Protein AF-A0A6V7P9S6-F1 (afdb_monomer_lite)

Organism: NCBI:txid296719

Foldseek 3Di:
DVVVLLVVCVVPVPDDVSLLVCLVPCLVVLVVCQQVCLVCCVSPVVSLLVQCPDPDPSSVVSSLVVLQSNCVSNLQDDDPCLLVVLVSLVVSLLVLVPPPPNVVSVVSSLVSLVSSCVRPPPSSVVSVVVCLVPPSCPVSNVSVVVVVVVVVVPD

Secondary structure (DSSP, 8-state):
-HHHHHHHHHHSTT-HHHHHHHHHHSHHHHHHHGGGGGGGHHHHHHHHHHHTT-SSHHHHHHHHHHHHHHHHHTTTS--TTHHHHHHHHHHHHHHGGGSTTHHHHHHHHHHHHHHHHHHHTHHHHHHHTTTTT-GGGHHHHHHHHHHHHHHTS--

Sequence (155 aa):
MLNEMFSHLERQPLNKDRRIAWLTVIEPILDVMQLFILAHFRRLFPLFFLWMHADDDETVFLVLERLKTVIKLTWVRKSHYTERLVGELILVYKESATRKNCEVFRHHILQLLSLLQRCKGLQFETAWNKHKNDPDLTMLISSFSHQTTETLQQE

Structure (mmCIF, N/CA/C/O backbone):
data_AF-A0A6V7P9S6-F1
#
_entry.id   AF-A0A6V7P9S6-F1
#
loop_
_atom_site.group_PDB
_atom_site.id
_atom_site.type_symbol
_atom_site.label_atom_id
_atom_site.label_alt_id
_atom_site.label_comp_id
_atom_site.label_asym_id
_atom_site.label_entity_id
_atom_site.label_seq_id
_atom_site.pdbx_PDB_ins_code
_atom_site.Cartn_x
_atom_site.Cartn_y
_atom_site.Cartn_z
_atom_site.occupancy
_atom_site.B_iso_or_equiv
_atom_site.auth_seq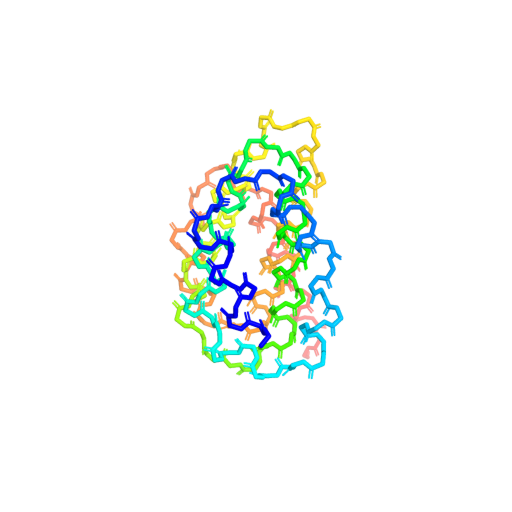_id
_atom_site.auth_comp_id
_atom_site.auth_asym_id
_atom_site.auth_atom_id
_atom_site.pdbx_PDB_model_num
ATOM 1 N N . MET A 1 1 ? 11.560 -19.730 5.064 1.00 73.62 1 MET A N 1
ATOM 2 C CA . MET A 1 1 ? 11.246 -19.238 3.707 1.00 73.62 1 MET A CA 1
ATOM 3 C C . MET A 1 1 ? 10.807 -17.769 3.699 1.00 73.62 1 MET A C 1
ATOM 5 O O . MET A 1 1 ? 11.614 -16.947 3.302 1.00 73.62 1 MET A O 1
ATOM 9 N N . LEU A 1 2 ? 9.629 -17.370 4.206 1.00 82.25 2 LEU A N 1
ATOM 10 C CA . LEU A 1 2 ? 9.195 -15.955 4.125 1.00 82.25 2 LEU A CA 1
ATOM 11 C C . LEU A 1 2 ? 10.138 -14.961 4.833 1.00 82.25 2 LEU A C 1
ATOM 13 O O . LEU A 1 2 ? 10.435 -13.891 4.309 1.00 82.25 2 LEU A O 1
ATOM 17 N N . ASN A 1 3 ? 10.669 -15.334 6.001 1.00 84.69 3 ASN A N 1
ATOM 18 C CA . ASN A 1 3 ? 11.638 -14.495 6.709 1.00 84.69 3 ASN A CA 1
ATOM 19 C C . ASN A 1 3 ? 12.918 -14.248 5.906 1.00 84.69 3 ASN A C 1
ATOM 21 O O . ASN A 1 3 ? 13.483 -13.163 6.000 1.00 84.69 3 ASN A O 1
ATOM 25 N N . GLU A 1 4 ? 13.345 -15.243 5.137 1.00 86.69 4 GLU A N 1
ATOM 26 C CA . GLU A 1 4 ? 14.519 -15.179 4.274 1.00 86.69 4 GLU A CA 1
ATOM 27 C C . GLU A 1 4 ? 14.228 -14.326 3.037 1.00 86.69 4 GLU A C 1
ATOM 29 O O . GLU A 1 4 ? 15.013 -13.437 2.719 1.00 86.69 4 GLU A O 1
ATOM 34 N N . MET A 1 5 ? 13.045 -14.483 2.426 1.00 87.25 5 MET A N 1
ATOM 35 C CA . MET A 1 5 ? 12.573 -13.604 1.347 1.00 87.25 5 MET A CA 1
ATOM 36 C C . MET A 1 5 ? 12.595 -12.136 1.783 1.00 87.25 5 MET A C 1
ATOM 38 O O . MET A 1 5 ? 13.193 -11.307 1.101 1.00 87.25 5 MET A O 1
ATOM 42 N N . PHE A 1 6 ? 12.032 -11.817 2.954 1.00 89.75 6 PHE A N 1
ATOM 43 C CA . PHE A 1 6 ? 12.101 -10.462 3.502 1.00 89.75 6 PHE A CA 1
ATOM 44 C C . PHE A 1 6 ? 13.542 -9.998 3.722 1.00 89.75 6 PHE A C 1
ATOM 46 O O . PHE A 1 6 ? 13.865 -8.868 3.376 1.00 89.75 6 PHE A O 1
ATOM 53 N N . SER A 1 7 ? 14.437 -10.862 4.210 1.00 90.88 7 SER A N 1
ATOM 54 C CA . SER A 1 7 ? 15.845 -10.494 4.407 1.00 90.88 7 SER A CA 1
ATOM 55 C C . SER A 1 7 ? 16.549 -10.166 3.087 1.00 90.88 7 SER A C 1
ATOM 57 O O . SER A 1 7 ? 17.399 -9.279 3.048 1.00 90.88 7 SER A O 1
ATOM 59 N N . HIS A 1 8 ? 16.195 -10.833 1.985 1.00 90.31 8 HIS A N 1
ATOM 60 C CA . HIS A 1 8 ? 16.718 -10.492 0.660 1.00 90.31 8 HIS A CA 1
ATOM 61 C C . HIS A 1 8 ? 16.191 -9.155 0.130 1.00 90.31 8 HIS A C 1
ATOM 63 O O . HIS A 1 8 ? 16.932 -8.451 -0.563 1.00 90.31 8 HIS A O 1
ATOM 69 N N . LEU A 1 9 ? 14.947 -8.801 0.450 1.00 92.94 9 LEU A N 1
ATOM 70 C CA . LEU A 1 9 ? 14.351 -7.515 0.081 1.00 92.94 9 LEU A CA 1
ATOM 71 C C . LEU A 1 9 ? 14.958 -6.380 0.903 1.00 92.94 9 LEU A C 1
ATOM 73 O O . LEU A 1 9 ? 15.396 -5.388 0.339 1.00 92.94 9 LEU A O 1
ATOM 77 N N . GLU A 1 10 ? 15.076 -6.558 2.216 1.00 92.56 10 GLU A N 1
ATOM 78 C CA . GLU A 1 10 ? 15.626 -5.558 3.139 1.00 92.56 10 GLU A CA 1
ATOM 79 C C . GLU A 1 10 ? 17.102 -5.241 2.867 1.00 92.56 10 GLU A C 1
ATOM 81 O O . GLU A 1 10 ? 17.540 -4.117 3.095 1.00 92.56 10 GLU A O 1
ATOM 86 N N . ARG A 1 11 ? 17.879 -6.200 2.344 1.00 94.00 11 ARG A N 1
ATOM 87 C CA . ARG A 1 11 ? 19.276 -5.961 1.937 1.00 94.00 11 ARG A CA 1
ATOM 88 C C . ARG A 1 11 ? 19.400 -5.080 0.696 1.00 94.00 11 ARG A C 1
ATOM 90 O O . ARG A 1 11 ? 20.406 -4.398 0.539 1.00 94.00 11 ARG A O 1
ATOM 97 N N . GLN A 1 12 ? 18.435 -5.153 -0.220 1.00 91.94 12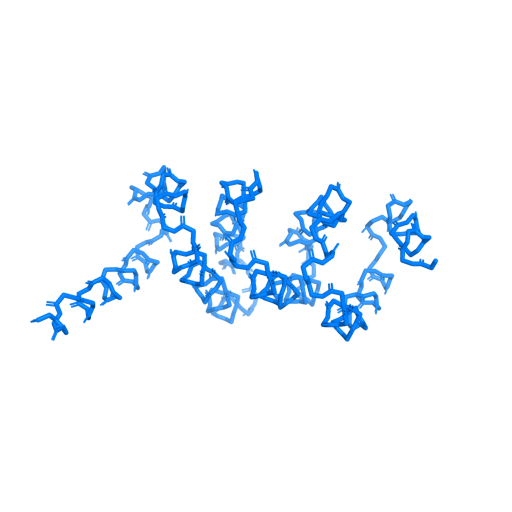 GLN A N 1
ATOM 98 C CA . GLN A 1 12 ? 18.467 -4.432 -1.496 1.00 91.94 12 GLN A CA 1
ATOM 99 C C . GLN A 1 12 ? 17.070 -3.907 -1.854 1.00 91.94 12 GLN A C 1
ATOM 101 O O . GLN A 1 12 ? 16.509 -4.299 -2.880 1.00 91.94 12 GLN A O 1
ATOM 106 N N . PRO A 1 13 ? 16.492 -3.015 -1.031 1.00 91.50 13 PRO A N 1
ATOM 107 C CA . PRO A 1 13 ? 15.094 -2.632 -1.181 1.00 91.50 13 PRO A CA 1
ATOM 108 C C . PRO A 1 13 ? 14.867 -1.769 -2.428 1.00 91.50 13 PRO A C 1
ATOM 110 O O . PRO A 1 13 ? 13.776 -1.757 -2.981 1.00 91.50 13 PRO A O 1
ATOM 113 N N . LEU A 1 14 ? 15.902 -1.091 -2.927 1.00 93.56 14 LEU A N 1
ATOM 114 C CA . LEU A 1 14 ? 15.831 -0.260 -4.132 1.00 93.56 14 LEU A CA 1
ATOM 115 C C . LEU A 1 14 ? 16.102 -1.036 -5.432 1.00 93.56 14 LEU A C 1
ATOM 117 O O . LEU A 1 14 ? 16.045 -0.453 -6.513 1.00 93.56 14 LEU A O 1
ATOM 121 N N . ASN A 1 15 ? 16.369 -2.346 -5.364 1.00 95.44 15 ASN A N 1
ATOM 122 C CA . ASN A 1 15 ? 16.540 -3.165 -6.563 1.00 95.44 15 ASN A CA 1
ATOM 123 C C . ASN A 1 15 ? 15.181 -3.370 -7.258 1.00 95.44 15 ASN A C 1
ATOM 125 O O . ASN A 1 15 ? 14.291 -4.012 -6.696 1.00 95.44 15 ASN A O 1
ATOM 129 N N . LYS A 1 16 ? 15.037 -2.811 -8.468 1.00 95.25 16 LYS A N 1
ATOM 130 C CA . LYS A 1 16 ? 13.781 -2.795 -9.231 1.00 95.25 16 LYS A CA 1
ATOM 131 C C . LYS A 1 16 ? 13.283 -4.187 -9.594 1.00 95.25 16 LYS A C 1
ATOM 133 O O . LYS A 1 16 ? 12.160 -4.542 -9.244 1.00 95.25 16 LYS A O 1
ATOM 138 N N . ASP A 1 17 ? 14.126 -4.988 -10.227 1.00 94.94 17 ASP A N 1
ATOM 139 C CA . ASP A 1 17 ? 13.723 -6.313 -10.697 1.00 94.94 17 ASP A CA 1
ATOM 140 C C . ASP A 1 17 ? 13.319 -7.204 -9.522 1.00 94.94 17 ASP A C 1
ATOM 142 O O . ASP A 1 17 ? 12.325 -7.925 -9.580 1.00 94.94 17 ASP A O 1
ATOM 146 N N . ARG A 1 18 ? 14.038 -7.093 -8.398 1.00 93.94 18 ARG A N 1
ATOM 147 C CA . ARG A 1 18 ? 13.736 -7.866 -7.192 1.00 93.94 18 ARG A CA 1
ATOM 148 C C . ARG A 1 18 ? 12.404 -7.472 -6.555 1.00 93.94 18 ARG A C 1
ATOM 150 O O . ARG A 1 18 ? 11.644 -8.368 -6.186 1.00 93.94 18 ARG A O 1
ATOM 157 N N . ARG A 1 19 ? 12.117 -6.172 -6.393 1.00 95.31 19 ARG A N 1
ATOM 158 C CA . ARG A 1 19 ? 10.840 -5.734 -5.797 1.00 95.31 19 ARG A CA 1
ATOM 159 C C . ARG A 1 19 ? 9.657 -6.107 -6.689 1.00 95.31 19 ARG A C 1
ATOM 161 O O . ARG A 1 19 ? 8.685 -6.645 -6.171 1.00 95.31 19 ARG A O 1
ATOM 168 N N . ILE A 1 20 ? 9.766 -5.919 -8.007 1.00 96.62 20 ILE A N 1
ATOM 169 C CA . ILE A 1 20 ? 8.699 -6.254 -8.962 1.00 96.62 20 ILE A CA 1
ATOM 170 C C . ILE A 1 20 ? 8.449 -7.759 -8.974 1.00 96.62 20 ILE A C 1
ATOM 172 O O . ILE A 1 20 ? 7.306 -8.188 -8.807 1.00 96.62 20 ILE A O 1
ATOM 176 N N . ALA A 1 21 ? 9.508 -8.568 -9.087 1.00 95.56 21 ALA A N 1
ATOM 177 C CA . ALA A 1 21 ? 9.383 -10.022 -9.069 1.00 95.56 21 ALA A CA 1
ATOM 178 C C . ALA A 1 21 ? 8.683 -10.504 -7.792 1.00 95.56 21 ALA A C 1
ATOM 180 O O . ALA A 1 21 ? 7.768 -11.322 -7.855 1.00 95.56 21 ALA A O 1
ATOM 181 N N . TRP A 1 22 ? 9.064 -9.958 -6.634 1.00 95.81 22 TRP A N 1
ATOM 182 C CA . TRP A 1 22 ? 8.445 -10.322 -5.365 1.00 95.81 22 TRP A CA 1
ATOM 183 C C . TRP A 1 22 ? 6.982 -9.868 -5.265 1.00 95.81 22 TRP A C 1
ATOM 185 O O . TRP A 1 22 ? 6.119 -10.677 -4.930 1.00 95.81 22 TRP A O 1
ATOM 195 N N . LEU A 1 23 ? 6.679 -8.608 -5.593 1.00 97.06 23 LEU A N 1
ATOM 196 C CA . LEU A 1 23 ? 5.317 -8.063 -5.541 1.00 97.06 23 LEU A CA 1
ATOM 197 C C . LEU A 1 23 ? 4.350 -8.806 -6.480 1.00 97.06 23 LEU A C 1
ATOM 199 O O . LEU A 1 23 ? 3.175 -8.987 -6.149 1.00 97.06 23 LEU A O 1
ATOM 203 N N . THR A 1 24 ? 4.857 -9.284 -7.617 1.00 96.56 24 THR A N 1
ATOM 204 C CA . THR A 1 24 ? 4.081 -10.058 -8.594 1.00 96.56 24 THR A CA 1
ATOM 205 C C . THR A 1 24 ? 3.628 -11.403 -8.023 1.00 96.56 24 THR A C 1
ATOM 207 O O . THR A 1 24 ? 2.491 -11.811 -8.243 1.00 96.56 24 THR A O 1
ATOM 210 N N . VAL A 1 25 ? 4.478 -12.085 -7.247 1.00 94.50 25 VAL A N 1
ATOM 211 C CA . VAL A 1 25 ? 4.233 -13.477 -6.816 1.00 94.50 25 VAL A CA 1
ATOM 212 C C . VAL A 1 25 ? 3.783 -13.625 -5.361 1.00 94.50 25 VAL A C 1
ATOM 214 O O . VAL A 1 25 ? 3.451 -14.730 -4.938 1.00 94.50 25 VAL A O 1
ATOM 217 N N . ILE A 1 26 ? 3.789 -12.550 -4.565 1.00 94.00 26 ILE A N 1
ATOM 218 C CA . ILE A 1 26 ? 3.539 -12.647 -3.118 1.00 94.00 26 ILE A CA 1
ATOM 219 C C . ILE A 1 26 ? 2.066 -12.879 -2.751 1.00 94.00 26 ILE A C 1
ATOM 221 O O . ILE A 1 26 ? 1.790 -13.427 -1.689 1.00 94.00 26 ILE A O 1
ATOM 225 N N . GLU A 1 27 ? 1.110 -12.485 -3.592 1.00 93.50 27 GLU A N 1
ATOM 226 C CA . GLU A 1 27 ? -0.319 -12.508 -3.238 1.00 93.50 27 GLU A CA 1
ATOM 227 C C . GLU A 1 27 ? -0.853 -13.886 -2.818 1.00 93.50 27 GLU A C 1
ATOM 229 O O . GLU A 1 27 ? -1.401 -13.960 -1.720 1.00 93.50 27 GLU A O 1
ATOM 234 N N . PRO A 1 28 ? -0.598 -14.992 -3.547 1.00 93.62 28 PRO A N 1
ATOM 235 C CA . PRO A 1 28 ? -1.005 -16.322 -3.092 1.00 93.62 28 PRO A CA 1
ATOM 236 C C . PRO A 1 28 ? -0.460 -16.691 -1.704 1.00 93.62 28 PRO A C 1
ATOM 238 O O . PRO A 1 28 ? -1.111 -17.394 -0.937 1.00 93.62 28 PRO A O 1
ATOM 241 N N . ILE A 1 29 ? 0.734 -16.203 -1.349 1.00 92.25 29 ILE A N 1
ATOM 242 C CA . ILE A 1 29 ? 1.322 -16.435 -0.025 1.00 92.25 29 ILE A CA 1
ATOM 243 C C . ILE A 1 29 ? 0.574 -15.617 1.033 1.00 92.25 29 ILE A C 1
ATOM 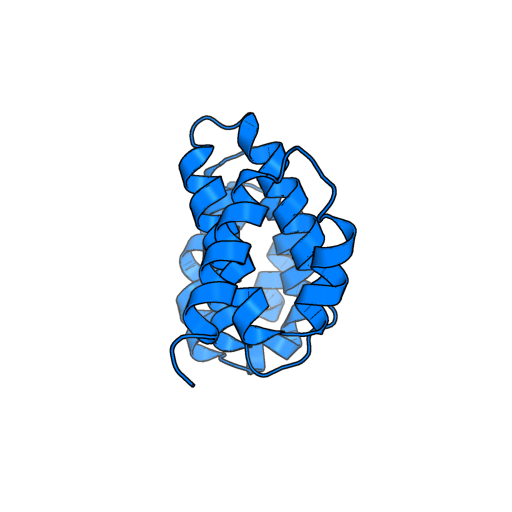245 O O . ILE A 1 29 ? 0.276 -16.148 2.101 1.00 92.25 29 ILE A O 1
ATOM 249 N N . LEU A 1 30 ? 0.237 -14.354 0.746 1.00 92.00 30 LEU A N 1
ATOM 250 C CA . LEU A 1 30 ? -0.594 -13.538 1.639 1.00 92.00 30 LEU A CA 1
ATOM 251 C C . LEU A 1 30 ? -1.948 -14.216 1.881 1.00 92.00 30 LEU A C 1
ATOM 253 O O . LEU A 1 30 ? -2.359 -14.362 3.032 1.00 92.00 30 LEU A O 1
ATOM 257 N N . ASP A 1 31 ? -2.589 -14.710 0.824 1.00 91.50 31 ASP A N 1
ATOM 258 C CA . ASP A 1 31 ? -3.878 -15.394 0.915 1.00 91.50 31 ASP A CA 1
ATOM 259 C C . ASP A 1 31 ? -3.809 -16.657 1.774 1.00 91.50 31 ASP A C 1
ATOM 261 O O . ASP A 1 31 ? -4.705 -16.904 2.576 1.00 91.50 31 ASP A O 1
ATOM 265 N N . VAL A 1 32 ? -2.735 -17.442 1.696 1.00 92.56 32 VAL A N 1
ATOM 266 C CA . VAL A 1 32 ? -2.560 -18.599 2.592 1.00 92.56 32 VAL A CA 1
ATOM 267 C C . VAL A 1 32 ? -2.318 -18.156 4.041 1.00 92.56 32 VAL A C 1
ATOM 269 O O . VAL A 1 32 ? -2.762 -18.816 4.980 1.00 92.56 32 VAL A O 1
ATOM 272 N N . MET A 1 33 ? -1.634 -17.030 4.253 1.00 90.06 33 MET A N 1
ATOM 273 C CA . MET A 1 33 ? -1.303 -16.537 5.591 1.00 90.06 33 MET A CA 1
ATOM 274 C C . MET A 1 33 ? -2.476 -15.886 6.323 1.00 90.06 33 MET A C 1
ATOM 276 O O . MET A 1 33 ? -2.486 -15.903 7.554 1.00 90.06 33 MET A O 1
ATOM 280 N N . GLN A 1 34 ? -3.453 -15.309 5.621 1.00 89.81 34 GLN A N 1
ATOM 281 C CA . GLN A 1 34 ? -4.631 -14.691 6.243 1.00 89.81 34 GLN A CA 1
ATOM 282 C C . GLN A 1 34 ? -4.232 -13.697 7.360 1.00 89.81 34 GLN A C 1
ATOM 284 O O . GLN A 1 34 ? -3.463 -12.759 7.151 1.00 89.81 34 GLN A O 1
ATOM 289 N N . LEU A 1 35 ? -4.698 -13.911 8.595 1.00 90.94 35 LEU A N 1
ATOM 290 C CA . LEU A 1 35 ? -4.365 -13.066 9.743 1.00 90.94 35 LEU A CA 1
ATOM 291 C C . LEU A 1 35 ? -2.905 -13.192 10.207 1.00 90.94 35 LEU A C 1
ATOM 293 O O . LEU A 1 35 ? -2.411 -12.283 10.874 1.00 90.94 35 LEU A O 1
ATOM 297 N N . PHE A 1 36 ? -2.183 -14.260 9.854 1.00 90.25 36 PHE A N 1
ATOM 298 C CA . PHE A 1 36 ? -0.778 -14.426 10.246 1.00 90.25 36 PHE A CA 1
ATOM 299 C C . PHE A 1 36 ? 0.146 -13.374 9.616 1.00 90.25 36 PHE A C 1
ATOM 301 O O . PHE A 1 36 ? 1.233 -13.132 10.140 1.00 90.25 36 PHE A O 1
ATOM 308 N N . ILE A 1 37 ? -0.298 -12.666 8.567 1.00 90.88 37 ILE A N 1
ATOM 309 C CA . ILE A 1 37 ? 0.439 -11.534 7.977 1.00 90.88 37 ILE A CA 1
ATOM 310 C C . ILE A 1 37 ? 0.753 -10.462 9.036 1.00 90.88 37 ILE A C 1
ATOM 312 O O . ILE A 1 37 ? 1.800 -9.818 8.964 1.00 90.88 37 ILE A O 1
ATOM 316 N N . LEU A 1 38 ? -0.091 -10.308 10.066 1.00 91.12 38 LEU A N 1
ATOM 317 C CA . LEU A 1 38 ? 0.107 -9.345 11.160 1.00 91.12 38 LEU A CA 1
ATOM 318 C C . LEU A 1 38 ? 1.479 -9.483 11.832 1.00 91.12 38 LEU A C 1
ATOM 320 O O . LEU A 1 38 ? 2.100 -8.475 12.172 1.00 91.12 38 LEU A O 1
ATOM 324 N N . ALA A 1 39 ? 1.982 -10.714 11.973 1.00 91.44 39 ALA A N 1
ATOM 325 C CA . ALA A 1 39 ? 3.295 -10.980 12.562 1.00 91.44 39 ALA A CA 1
ATOM 326 C C . ALA A 1 39 ? 4.450 -10.386 11.734 1.00 91.44 39 ALA A C 1
ATOM 328 O O . ALA A 1 39 ? 5.539 -10.147 12.253 1.00 91.44 39 ALA A O 1
ATOM 329 N N . HIS A 1 40 ? 4.204 -10.099 10.455 1.00 91.38 40 HIS A N 1
ATOM 330 C CA . HIS A 1 40 ? 5.191 -9.597 9.507 1.00 91.38 40 HIS A CA 1
ATOM 331 C C . HIS A 1 40 ? 5.031 -8.111 9.194 1.00 91.38 40 HIS A C 1
ATOM 333 O O . HIS A 1 40 ? 5.852 -7.561 8.464 1.00 91.38 40 HIS A O 1
ATOM 339 N N . PHE A 1 41 ? 4.043 -7.424 9.774 1.00 92.31 41 PHE A N 1
ATOM 340 C CA . PHE A 1 41 ? 3.798 -6.005 9.502 1.00 92.31 41 PHE A CA 1
ATOM 341 C C . PHE A 1 41 ? 5.030 -5.127 9.741 1.00 92.31 41 PHE A C 1
ATOM 343 O O . PHE A 1 41 ? 5.303 -4.235 8.943 1.00 92.31 41 PHE A O 1
ATOM 350 N N . ARG A 1 42 ? 5.822 -5.431 10.778 1.00 92.25 42 ARG A N 1
ATOM 351 C CA . ARG A 1 42 ? 7.063 -4.702 11.096 1.00 92.25 42 ARG A CA 1
ATOM 352 C C . ARG A 1 42 ? 8.110 -4.731 9.985 1.00 92.25 42 ARG A C 1
ATOM 354 O O . ARG A 1 42 ? 8.955 -3.848 9.961 1.00 92.25 42 ARG A O 1
ATOM 361 N N . ARG A 1 43 ? 8.062 -5.727 9.100 1.00 93.38 43 ARG A N 1
ATOM 362 C CA . ARG A 1 43 ? 8.978 -5.884 7.960 1.00 93.38 43 ARG A CA 1
ATOM 363 C C . ARG A 1 43 ? 8.306 -5.484 6.650 1.00 93.38 43 ARG A C 1
ATOM 365 O O . ARG A 1 43 ? 8.907 -4.824 5.815 1.00 93.38 43 ARG A O 1
ATOM 372 N N . LEU A 1 44 ? 7.027 -5.827 6.510 1.00 93.56 44 LEU A N 1
ATOM 373 C CA . LEU A 1 44 ? 6.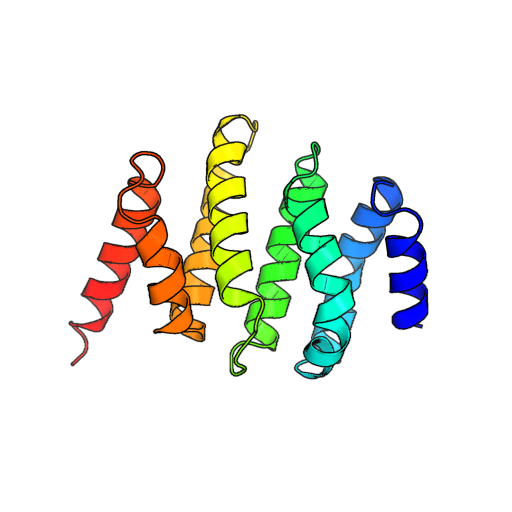237 -5.595 5.308 1.00 93.56 44 LEU A CA 1
ATOM 374 C C . LEU A 1 44 ? 5.914 -4.114 5.081 1.00 93.56 44 LEU A C 1
ATOM 376 O O . LEU A 1 44 ? 6.158 -3.592 3.998 1.00 93.56 44 LEU A O 1
ATOM 380 N N . PHE A 1 45 ? 5.385 -3.423 6.095 1.00 94.88 45 PHE A N 1
ATOM 381 C CA . PHE A 1 45 ? 4.951 -2.033 5.938 1.00 94.88 45 PHE A CA 1
ATOM 382 C C . PHE A 1 45 ? 6.096 -1.067 5.620 1.00 94.88 45 PHE A C 1
ATOM 384 O O . PHE A 1 45 ? 5.900 -0.239 4.738 1.00 94.88 45 PHE A O 1
ATOM 391 N N . PRO A 1 46 ? 7.292 -1.160 6.237 1.00 95.75 46 PRO A N 1
ATOM 392 C CA . PRO A 1 46 ? 8.422 -0.331 5.821 1.00 95.75 46 PRO A CA 1
ATOM 393 C C . PRO A 1 46 ? 8.779 -0.481 4.338 1.00 95.75 46 PRO A C 1
ATOM 395 O O . PRO A 1 46 ? 9.062 0.520 3.686 1.00 95.75 46 PRO A O 1
ATOM 398 N N . LEU A 1 47 ? 8.722 -1.703 3.795 1.00 96.81 47 LEU A N 1
ATOM 399 C CA . LEU A 1 47 ? 8.965 -1.950 2.372 1.00 96.81 47 LEU A CA 1
ATOM 400 C C . LEU A 1 47 ? 7.858 -1.345 1.502 1.00 96.81 47 LEU A C 1
ATOM 402 O O . LEU A 1 47 ? 8.158 -0.682 0.519 1.00 96.81 47 LEU A O 1
ATOM 406 N N . PHE A 1 48 ? 6.589 -1.507 1.883 1.00 97.06 48 PHE A N 1
ATOM 407 C CA . PHE A 1 48 ? 5.469 -0.895 1.161 1.00 97.06 48 PHE A CA 1
ATOM 408 C C . PHE A 1 48 ? 5.521 0.629 1.170 1.00 97.06 48 PHE A C 1
ATOM 410 O O . PHE A 1 48 ? 5.371 1.231 0.112 1.00 97.06 48 PHE A O 1
ATOM 417 N N . PHE A 1 49 ? 5.789 1.246 2.322 1.00 96.94 49 PHE A N 1
ATOM 418 C CA . PHE A 1 49 ? 5.943 2.696 2.411 1.00 96.94 49 PHE A CA 1
ATOM 419 C C . PHE A 1 49 ? 7.111 3.186 1.566 1.00 96.94 49 PHE A C 1
ATOM 421 O O . PHE A 1 49 ? 7.005 4.213 0.923 1.00 96.94 49 PHE A O 1
ATOM 428 N N . LEU A 1 50 ? 8.210 2.438 1.496 1.00 96.75 50 LEU A N 1
ATOM 429 C CA . LEU A 1 50 ? 9.304 2.804 0.607 1.00 96.75 50 LEU A CA 1
ATOM 430 C C . LEU A 1 50 ? 8.913 2.679 -0.875 1.00 96.75 50 LEU A C 1
ATOM 432 O O . LEU A 1 50 ? 9.221 3.552 -1.678 1.00 96.75 50 LEU A O 1
ATOM 436 N N . TRP A 1 51 ? 8.260 1.584 -1.256 1.00 97.62 51 TRP A N 1
ATOM 437 C CA . TRP A 1 51 ? 7.998 1.259 -2.658 1.00 97.62 51 TRP A CA 1
ATOM 438 C C . TRP A 1 51 ? 6.796 1.984 -3.260 1.00 97.62 51 TRP A C 1
ATOM 440 O O . TRP A 1 51 ? 6.759 2.164 -4.473 1.00 97.62 51 TRP A O 1
ATOM 450 N N . MET A 1 52 ? 5.839 2.444 -2.452 1.00 95.56 52 MET A N 1
ATOM 451 C CA . MET A 1 52 ? 4.723 3.257 -2.953 1.00 95.56 52 MET A CA 1
ATOM 452 C C . MET A 1 52 ? 5.154 4.646 -3.449 1.00 95.56 52 MET A C 1
ATOM 454 O O . MET A 1 52 ? 4.411 5.267 -4.200 1.00 95.56 52 MET A O 1
ATOM 458 N N . HIS A 1 53 ? 6.368 5.081 -3.099 1.00 95.50 53 HIS A N 1
ATOM 459 C CA . HIS A 1 53 ? 7.008 6.301 -3.601 1.00 95.50 53 HIS A CA 1
ATOM 460 C C . HIS A 1 53 ? 8.111 6.014 -4.634 1.00 95.50 53 HIS A C 1
ATOM 462 O O . HIS A 1 53 ? 8.939 6.875 -4.914 1.00 95.50 53 HIS A O 1
ATOM 468 N N . ALA A 1 54 ? 8.168 4.802 -5.197 1.00 95.19 54 ALA A N 1
ATOM 469 C CA . ALA A 1 54 ? 9.144 4.487 -6.236 1.00 95.19 54 ALA A CA 1
ATOM 470 C C . ALA A 1 54 ? 8.907 5.321 -7.509 1.00 95.19 54 ALA A C 1
ATOM 472 O O . ALA A 1 54 ? 7.770 5.639 -7.871 1.00 95.19 54 ALA A O 1
ATOM 473 N N . ASP A 1 55 ? 9.989 5.628 -8.228 1.00 91.69 55 ASP A N 1
ATOM 474 C CA . ASP A 1 55 ? 9.923 6.420 -9.462 1.00 91.69 55 ASP A CA 1
ATOM 475 C C . ASP A 1 55 ? 9.153 5.706 -10.585 1.00 91.69 55 ASP A C 1
ATOM 477 O O . ASP A 1 55 ? 8.547 6.353 -11.436 1.00 91.69 55 ASP A O 1
ATOM 481 N N . ASP A 1 56 ? 9.142 4.369 -10.598 1.00 93.19 56 ASP A N 1
ATOM 482 C CA . ASP A 1 56 ? 8.445 3.590 -11.618 1.00 93.19 56 ASP A CA 1
ATOM 483 C C . ASP A 1 56 ? 6.997 3.258 -11.237 1.00 93.19 56 ASP A C 1
ATOM 485 O O . ASP A 1 56 ? 6.705 2.742 -10.158 1.00 93.19 56 ASP A O 1
ATOM 489 N N . ASP A 1 57 ? 6.095 3.502 -12.186 1.00 93.62 57 ASP A N 1
ATOM 490 C CA . ASP A 1 57 ? 4.654 3.294 -12.034 1.00 93.62 57 ASP A CA 1
ATOM 491 C C . ASP A 1 57 ? 4.280 1.834 -11.716 1.00 93.62 57 ASP A C 1
ATOM 493 O O . ASP A 1 57 ? 3.337 1.587 -10.965 1.00 93.62 57 ASP A O 1
ATOM 497 N N . GLU A 1 58 ? 5.024 0.864 -12.253 1.00 95.50 58 GLU A N 1
ATOM 498 C CA . GLU A 1 58 ? 4.769 -0.569 -12.059 1.00 95.50 58 GLU A CA 1
ATOM 499 C C . GLU A 1 58 ? 4.912 -0.979 -10.590 1.00 95.50 58 GLU A C 1
ATOM 501 O O . GLU A 1 58 ? 4.019 -1.619 -10.031 1.00 95.50 58 GLU A O 1
ATOM 506 N N . THR A 1 59 ? 5.995 -0.555 -9.934 1.00 96.50 59 THR A N 1
ATOM 507 C CA . THR A 1 59 ? 6.196 -0.808 -8.504 1.00 96.50 59 THR A CA 1
ATOM 508 C C . THR A 1 59 ? 5.066 -0.203 -7.679 1.00 96.50 59 THR A C 1
ATOM 510 O O . THR A 1 59 ? 4.486 -0.899 -6.845 1.00 96.50 59 THR A O 1
ATOM 513 N N . VAL A 1 60 ? 4.731 1.071 -7.912 1.00 95.94 60 VAL A N 1
ATOM 514 C CA . VAL A 1 60 ? 3.683 1.761 -7.145 1.00 95.94 60 VAL A CA 1
ATOM 515 C C . VAL A 1 60 ? 2.346 1.044 -7.308 1.00 95.94 60 VAL A C 1
ATOM 517 O O . VAL A 1 60 ? 1.675 0.759 -6.317 1.00 95.94 60 VAL A O 1
ATOM 520 N N . PHE A 1 61 ? 1.987 0.679 -8.539 1.00 95.62 61 PHE A N 1
ATOM 521 C CA . PHE A 1 61 ? 0.748 -0.033 -8.835 1.00 95.62 61 PHE A CA 1
ATOM 522 C C . PHE A 1 61 ? 0.668 -1.370 -8.091 1.00 95.62 61 PHE A C 1
ATOM 524 O O . PHE A 1 61 ? -0.305 -1.641 -7.384 1.00 95.62 61 PHE A O 1
ATOM 531 N N . LEU A 1 62 ? 1.725 -2.179 -8.185 1.00 97.00 62 LEU A N 1
ATOM 532 C CA . LEU A 1 62 ? 1.787 -3.470 -7.511 1.00 97.00 62 LEU A CA 1
ATOM 533 C C . LEU A 1 62 ? 1.692 -3.324 -5.986 1.00 97.00 62 LEU A C 1
ATOM 535 O O . LEU A 1 62 ? 0.997 -4.108 -5.339 1.00 97.00 62 LEU A O 1
ATOM 539 N N . VAL A 1 63 ? 2.337 -2.314 -5.393 1.00 97.19 63 VAL A N 1
ATOM 540 C CA . VAL A 1 63 ? 2.246 -2.053 -3.947 1.00 97.19 63 VAL A CA 1
ATOM 541 C C . VAL A 1 63 ? 0.818 -1.715 -3.529 1.00 97.19 63 VAL A C 1
ATOM 543 O O . VAL A 1 63 ? 0.349 -2.263 -2.532 1.00 97.19 63 VAL A O 1
ATOM 546 N N . LEU A 1 64 ? 0.111 -0.862 -4.278 1.00 96.19 64 LEU A N 1
ATOM 547 C CA . LEU A 1 64 ? -1.285 -0.519 -3.982 1.00 96.19 64 LEU A CA 1
ATOM 548 C C . LEU A 1 64 ? -2.192 -1.761 -4.037 1.00 96.19 64 LEU A C 1
ATOM 550 O O . LEU A 1 64 ? -3.003 -1.973 -3.132 1.00 96.19 64 LEU A O 1
ATOM 554 N N . GLU A 1 65 ? -1.997 -2.632 -5.028 1.00 95.81 65 GLU A N 1
ATOM 555 C CA . GLU A 1 65 ? -2.726 -3.901 -5.127 1.00 95.81 65 GLU A CA 1
ATOM 556 C C . GLU A 1 65 ? -2.415 -4.834 -3.948 1.00 95.81 65 GLU A C 1
ATOM 558 O O . GLU A 1 65 ? -3.325 -5.363 -3.307 1.00 95.81 65 GLU A O 1
ATOM 563 N N . ARG A 1 66 ? -1.136 -5.005 -3.583 1.00 96.38 66 ARG A N 1
ATOM 564 C CA . ARG A 1 66 ? -0.768 -5.838 -2.423 1.00 96.38 66 ARG A CA 1
ATOM 565 C C . ARG A 1 66 ? -1.280 -5.247 -1.104 1.00 96.38 66 ARG A C 1
ATOM 567 O O . ARG A 1 66 ? -1.715 -6.000 -0.232 1.00 96.38 66 ARG A O 1
ATOM 574 N N . LEU A 1 67 ? -1.285 -3.921 -0.953 1.00 95.56 67 LEU A N 1
ATOM 575 C CA . LEU A 1 67 ? -1.872 -3.235 0.203 1.00 95.56 67 LEU A CA 1
ATOM 576 C C . LEU A 1 67 ? -3.366 -3.528 0.323 1.00 95.56 67 LEU A C 1
ATOM 578 O O . LEU A 1 67 ? -3.839 -3.819 1.422 1.00 95.56 67 LEU A O 1
ATOM 582 N N . LYS A 1 68 ? -4.102 -3.511 -0.792 1.00 94.31 68 LYS A N 1
ATOM 583 C CA . LYS A 1 68 ? -5.533 -3.837 -0.823 1.00 94.31 68 LYS A CA 1
ATOM 584 C C . LYS A 1 68 ? -5.779 -5.248 -0.300 1.00 94.31 68 LYS A C 1
ATOM 586 O O . LYS A 1 68 ? -6.642 -5.424 0.561 1.00 94.31 68 LYS A O 1
ATOM 591 N N . THR A 1 69 ? -4.986 -6.223 -0.744 1.00 94.31 69 THR A N 1
ATOM 592 C CA . THR A 1 69 ? -5.038 -7.608 -0.249 1.00 94.31 69 THR A CA 1
ATOM 593 C C . THR A 1 69 ? -4.735 -7.673 1.250 1.00 94.31 69 THR A C 1
ATOM 595 O O . THR A 1 69 ? -5.534 -8.206 2.018 1.00 94.31 69 THR A O 1
ATOM 598 N N . VAL A 1 70 ? -3.658 -7.035 1.722 1.00 93.88 70 VAL A N 1
ATOM 599 C CA . VAL A 1 70 ? -3.305 -7.022 3.155 1.00 93.88 70 VAL A CA 1
ATOM 600 C C . VAL A 1 70 ? -4.400 -6.393 4.017 1.00 93.88 70 VAL A C 1
ATOM 602 O O . VAL A 1 70 ? -4.743 -6.940 5.067 1.00 93.88 70 VAL A O 1
ATOM 605 N N . ILE A 1 71 ? -4.978 -5.265 3.600 1.00 92.25 71 ILE A N 1
ATOM 606 C CA . ILE A 1 71 ? -6.054 -4.600 4.346 1.00 92.25 71 ILE A CA 1
ATOM 607 C C . ILE A 1 71 ? -7.291 -5.495 4.389 1.00 92.25 71 ILE A C 1
ATOM 609 O O . ILE A 1 71 ? -7.852 -5.680 5.469 1.00 92.25 71 ILE A O 1
ATOM 613 N N . LYS A 1 72 ? -7.681 -6.097 3.255 1.00 92.25 72 LYS A N 1
ATOM 614 C CA . LYS A 1 72 ? -8.806 -7.041 3.191 1.00 92.25 72 LYS A CA 1
ATOM 615 C C . LYS A 1 72 ? -8.600 -8.249 4.096 1.00 92.25 72 LYS A C 1
ATOM 617 O O . LYS A 1 72 ? -9.545 -8.650 4.754 1.00 92.25 72 LYS A O 1
ATOM 622 N N . LEU A 1 73 ? -7.395 -8.807 4.176 1.00 91.88 73 LEU A N 1
ATOM 623 C CA . LEU A 1 73 ? -7.118 -9.980 5.016 1.00 91.88 73 LEU A CA 1
ATOM 624 C C . LEU A 1 73 ? -7.019 -9.634 6.509 1.00 91.88 73 LEU A C 1
ATOM 626 O O . LEU A 1 73 ? -7.269 -10.475 7.369 1.00 91.88 73 LEU A O 1
ATOM 630 N N . THR A 1 74 ? -6.683 -8.386 6.844 1.00 89.25 74 THR A N 1
ATOM 631 C CA . THR A 1 74 ? -6.426 -7.948 8.231 1.00 89.25 74 THR A CA 1
ATOM 632 C C . THR A 1 74 ? -7.450 -6.940 8.761 1.00 89.25 74 THR A C 1
ATOM 634 O O . THR A 1 74 ? -7.232 -6.290 9.792 1.00 89.25 74 THR A O 1
ATOM 637 N N . TRP A 1 75 ? -8.592 -6.812 8.080 1.00 79.88 75 TRP A N 1
ATOM 638 C CA . TRP A 1 75 ? -9.564 -5.739 8.287 1.00 79.88 75 TRP A CA 1
ATOM 639 C C . TRP A 1 75 ? -10.055 -5.613 9.736 1.00 79.88 75 TRP A C 1
ATOM 641 O O . TRP A 1 75 ? -10.097 -4.499 10.256 1.00 79.88 75 TRP A O 1
ATOM 651 N N . VAL A 1 76 ? -10.294 -6.736 10.426 1.00 72.88 76 VAL A N 1
ATOM 652 C CA . VAL A 1 76 ? -10.839 -6.794 11.801 1.00 72.88 76 VAL A CA 1
ATOM 653 C C . VAL A 1 76 ? -9.898 -6.189 12.855 1.00 72.88 76 VAL A C 1
ATOM 655 O O . VAL A 1 76 ? -10.322 -5.835 13.954 1.00 72.88 76 VAL A O 1
ATOM 658 N N . ARG A 1 77 ? -8.591 -6.090 12.582 1.00 80.00 77 ARG A N 1
ATOM 659 C CA . ARG A 1 77 ? -7.593 -5.794 13.624 1.00 80.00 77 ARG A CA 1
ATOM 660 C C . ARG A 1 77 ? -7.210 -4.322 13.678 1.00 80.00 77 ARG A C 1
ATOM 662 O O . ARG A 1 77 ? -6.970 -3.694 12.650 1.00 80.00 77 ARG A O 1
ATOM 669 N N . LYS A 1 78 ? -7.054 -3.779 14.887 1.00 74.06 78 LYS A N 1
ATOM 670 C CA . LYS A 1 78 ? -6.394 -2.480 15.077 1.00 74.06 78 LYS A CA 1
ATOM 671 C C . LYS A 1 78 ? -4.945 -2.593 14.600 1.00 74.06 78 LYS A C 1
ATOM 673 O O . LYS A 1 78 ? -4.239 -3.517 14.993 1.00 74.06 78 LYS A O 1
ATOM 678 N N . SER A 1 79 ? -4.520 -1.662 13.753 1.00 78.44 79 SER A N 1
ATOM 679 C CA . SER A 1 79 ? -3.150 -1.596 13.244 1.00 78.44 79 SER A CA 1
ATOM 680 C C . SER A 1 79 ? -2.537 -0.261 13.634 1.00 78.44 79 SER A C 1
ATOM 682 O O . SER A 1 79 ? -3.137 0.786 13.404 1.00 78.44 79 SER A O 1
ATOM 684 N N . HIS A 1 80 ? -1.319 -0.291 14.176 1.00 83.81 80 HIS A N 1
ATOM 685 C CA . HIS A 1 80 ? -0.539 0.924 14.435 1.00 83.81 80 HIS A CA 1
ATOM 686 C C . HIS A 1 80 ? -0.114 1.636 13.142 1.00 83.81 80 HIS A C 1
ATOM 688 O O . HIS A 1 80 ? 0.330 2.776 13.188 1.00 83.81 80 HIS A O 1
ATOM 694 N N . TYR A 1 81 ? -0.267 0.981 11.988 1.00 89.00 81 TYR A N 1
ATOM 695 C CA . TYR A 1 81 ? 0.066 1.551 10.688 1.00 89.00 81 TYR A CA 1
ATOM 696 C C . TYR A 1 81 ? -1.085 2.319 10.042 1.00 89.00 81 TYR A C 1
ATOM 698 O O . TYR A 1 81 ? -0.837 2.969 9.037 1.00 89.00 81 TYR A O 1
ATOM 706 N N . THR A 1 82 ? -2.313 2.271 10.578 1.00 89.12 82 THR A N 1
ATOM 707 C CA . THR A 1 82 ? -3.483 2.908 9.940 1.00 89.12 82 THR A CA 1
ATOM 708 C C . THR A 1 82 ? -3.260 4.399 9.703 1.00 89.12 82 THR A C 1
ATOM 710 O O . THR A 1 82 ? -3.442 4.870 8.588 1.00 89.12 82 THR A O 1
ATOM 713 N N . GLU A 1 83 ? -2.835 5.132 10.734 1.00 91.38 83 GLU A N 1
ATOM 714 C CA . GLU A 1 83 ? -2.624 6.579 10.638 1.00 91.38 83 GLU A CA 1
ATOM 715 C C . GLU A 1 83 ? -1.560 6.924 9.595 1.00 91.38 83 GLU A C 1
ATOM 717 O O . GLU A 1 83 ? -1.803 7.731 8.701 1.00 91.38 83 GLU A O 1
ATOM 722 N N . ARG A 1 84 ? -0.404 6.255 9.675 1.00 93.50 84 ARG A N 1
ATOM 723 C CA . ARG A 1 84 ? 0.677 6.448 8.712 1.00 93.50 84 ARG A CA 1
ATOM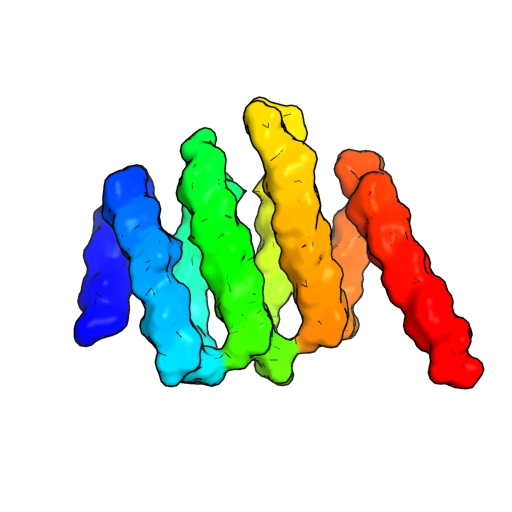 724 C C . ARG A 1 84 ? 0.225 6.099 7.298 1.00 93.50 84 ARG A C 1
ATOM 726 O O . ARG A 1 84 ? 0.447 6.884 6.395 1.00 93.50 84 ARG A O 1
ATOM 733 N N . LEU A 1 85 ? -0.446 4.967 7.112 1.00 94.38 85 LEU A N 1
ATOM 734 C CA . LEU A 1 85 ? -0.914 4.521 5.804 1.00 94.38 85 LEU A CA 1
ATOM 735 C C . LEU A 1 85 ? -1.876 5.524 5.158 1.00 94.38 85 LEU A C 1
ATOM 737 O O . LEU A 1 85 ? -1.762 5.761 3.963 1.00 94.38 85 LEU A O 1
ATOM 741 N N . VAL A 1 86 ? -2.787 6.133 5.925 1.00 93.50 86 VAL A N 1
ATOM 742 C CA . VAL A 1 86 ? -3.655 7.204 5.408 1.00 93.50 86 VAL A CA 1
ATOM 743 C C . VAL A 1 86 ? -2.816 8.389 4.924 1.00 93.50 86 VAL A C 1
ATOM 745 O O . VAL A 1 86 ? -3.027 8.856 3.808 1.00 93.50 86 VAL A O 1
ATOM 748 N N . GLY A 1 87 ? -1.833 8.829 5.716 1.00 93.69 87 GLY A N 1
ATOM 749 C CA . GLY A 1 87 ? -0.934 9.921 5.330 1.00 93.69 87 GLY A CA 1
ATOM 750 C C . GLY A 1 87 ? -0.115 9.618 4.070 1.00 93.69 87 GLY A C 1
ATOM 751 O O . GLY A 1 87 ? -0.076 10.436 3.155 1.00 93.69 87 GLY A O 1
ATOM 752 N N . GLU A 1 88 ? 0.481 8.427 3.986 1.00 95.75 88 GLU A N 1
ATOM 753 C CA . GLU A 1 88 ? 1.286 8.001 2.829 1.00 95.75 88 GLU A CA 1
ATOM 754 C C . GLU A 1 88 ? 0.406 7.867 1.570 1.00 95.75 88 GLU A C 1
ATOM 756 O O . GLU A 1 88 ? 0.791 8.307 0.493 1.00 95.75 88 GLU A O 1
ATOM 761 N N . LEU A 1 89 ? -0.820 7.334 1.681 1.00 94.75 89 LEU A N 1
ATOM 762 C CA . LEU A 1 89 ? -1.756 7.250 0.548 1.00 94.75 89 LEU A CA 1
ATOM 763 C C . LEU A 1 89 ? -2.165 8.632 0.024 1.00 94.75 89 LEU A C 1
ATOM 765 O O . LEU A 1 89 ? -2.284 8.816 -1.185 1.00 94.75 89 LEU A O 1
ATOM 769 N N . ILE A 1 90 ? -2.356 9.607 0.914 1.00 93.19 90 ILE A N 1
ATOM 770 C CA . ILE A 1 90 ? -2.625 10.999 0.531 1.00 93.19 90 ILE A CA 1
ATOM 771 C C . ILE A 1 90 ? -1.412 11.603 -0.177 1.00 93.19 90 ILE A C 1
ATOM 773 O O . ILE A 1 90 ? -1.570 12.290 -1.186 1.00 93.19 90 ILE A O 1
ATOM 777 N N . LEU A 1 91 ? -0.204 11.324 0.311 1.00 93.38 91 LEU A N 1
ATOM 778 C CA . LEU A 1 91 ? 1.021 11.785 -0.329 1.00 93.38 91 LEU A CA 1
ATOM 779 C C . LEU A 1 91 ? 1.168 11.191 -1.739 1.00 93.38 91 LEU A C 1
ATOM 781 O O . LEU A 1 91 ? 1.320 11.945 -2.698 1.00 93.38 91 LEU A O 1
ATOM 785 N N . VAL A 1 92 ? 0.994 9.874 -1.898 1.00 93.31 92 VAL A N 1
ATOM 786 C CA . VAL A 1 92 ? 1.016 9.216 -3.218 1.00 93.31 92 VAL A CA 1
ATOM 787 C C . VAL A 1 92 ? -0.103 9.739 -4.124 1.00 93.31 92 VAL A C 1
ATOM 789 O O . VAL A 1 92 ? 0.100 9.878 -5.328 1.00 93.31 92 VAL A O 1
ATOM 792 N N . TYR A 1 93 ? -1.274 10.090 -3.581 1.00 91.75 93 TYR A N 1
ATOM 793 C CA . TYR A 1 93 ? -2.347 10.710 -4.366 1.00 91.75 93 TYR A CA 1
ATOM 794 C C . TYR A 1 93 ? -1.899 12.044 -4.967 1.00 91.75 93 TYR A C 1
ATOM 796 O O . TYR A 1 93 ? -2.123 12.292 -6.154 1.00 91.75 93 TYR A O 1
ATOM 804 N N . LYS A 1 94 ? -1.229 12.886 -4.178 1.00 90.69 94 LYS A N 1
ATOM 805 C CA . LYS A 1 94 ? -0.679 14.160 -4.656 1.00 90.69 94 LYS A CA 1
ATOM 806 C C . LYS A 1 94 ? 0.429 13.942 -5.681 1.00 90.69 94 LYS A C 1
ATOM 808 O O . LYS A 1 94 ? 0.382 14.523 -6.762 1.00 90.69 94 LYS A O 1
ATOM 813 N N . GLU A 1 95 ? 1.373 13.055 -5.381 1.00 90.94 95 GLU A N 1
ATOM 814 C CA . GLU A 1 95 ? 2.472 12.699 -6.286 1.00 90.94 95 GLU A CA 1
ATOM 815 C C . GLU A 1 95 ? 1.971 12.107 -7.606 1.00 90.94 95 GLU A C 1
ATOM 817 O O . GLU A 1 95 ? 2.568 12.338 -8.654 1.00 90.94 95 GLU A O 1
ATOM 822 N N . SER A 1 96 ? 0.842 11.391 -7.594 1.00 90.25 96 SER A N 1
ATOM 823 C CA . SER A 1 96 ? 0.273 10.801 -8.807 1.00 90.25 96 SER A CA 1
ATOM 824 C C . SER A 1 96 ? -0.085 11.836 -9.872 1.00 90.25 96 SER A C 1
ATOM 826 O O . SER A 1 96 ? -0.127 11.480 -11.045 1.00 90.25 96 SER A O 1
ATOM 828 N N . ALA A 1 97 ? -0.281 13.111 -9.507 1.00 88.44 97 ALA A N 1
ATOM 829 C CA . ALA A 1 97 ? -0.597 14.184 -10.449 1.00 88.44 97 ALA A CA 1
ATOM 830 C C . ALA A 1 97 ? 0.483 14.388 -11.528 1.00 88.44 97 ALA A C 1
ATOM 832 O O . ALA A 1 97 ? 0.168 14.869 -12.614 1.00 88.44 97 ALA A O 1
ATOM 833 N N . THR A 1 98 ? 1.737 14.014 -11.253 1.00 87.75 98 THR A N 1
ATOM 834 C CA . THR A 1 98 ? 2.852 14.121 -12.209 1.00 87.75 98 THR A CA 1
ATOM 835 C C . THR A 1 98 ? 3.061 12.849 -13.036 1.00 87.75 98 THR A C 1
ATOM 837 O O . THR A 1 98 ? 3.851 12.849 -13.982 1.00 87.75 98 THR A O 1
ATOM 840 N N . ARG A 1 99 ? 2.353 11.758 -12.711 1.00 88.31 99 ARG A N 1
ATOM 841 C CA . ARG A 1 99 ? 2.479 10.460 -13.388 1.00 88.31 99 ARG A CA 1
ATOM 842 C C . ARG A 1 99 ? 1.603 10.405 -14.634 1.00 88.31 99 ARG A C 1
ATOM 844 O O . ARG A 1 99 ? 0.511 10.965 -14.674 1.00 88.31 99 ARG A O 1
ATOM 851 N N . LYS A 1 100 ? 2.045 9.647 -15.643 1.00 86.38 100 LYS A N 1
ATOM 852 C CA . LYS A 1 100 ? 1.300 9.478 -16.908 1.00 86.38 100 LYS A CA 1
ATOM 853 C C . LYS A 1 100 ? -0.071 8.830 -16.698 1.00 86.38 100 LYS A C 1
ATOM 855 O O . LYS A 1 100 ? -1.026 9.195 -17.371 1.00 86.38 100 LYS A O 1
ATOM 860 N N . ASN A 1 101 ? -0.164 7.902 -15.746 1.00 84.56 101 ASN A N 1
ATOM 861 C CA . ASN A 1 101 ? -1.384 7.156 -15.429 1.00 84.56 101 ASN A CA 1
ATOM 862 C C . ASN A 1 101 ? -2.078 7.686 -14.160 1.00 84.56 101 ASN A C 1
ATOM 864 O O . ASN A 1 101 ? -2.595 6.900 -13.363 1.00 84.56 101 ASN A O 1
ATOM 868 N N . CYS A 1 102 ? -2.058 9.007 -13.946 1.00 86.94 102 CYS A N 1
ATOM 869 C CA . CYS A 1 102 ? -2.527 9.654 -12.716 1.00 86.94 102 CYS A CA 1
ATOM 870 C C . CYS A 1 102 ? -3.934 9.202 -12.289 1.00 86.94 102 CYS A C 1
ATOM 872 O O . CYS A 1 102 ? -4.129 8.811 -11.142 1.00 86.94 102 CYS A O 1
ATOM 874 N N . GLU A 1 103 ? -4.894 9.154 -13.213 1.00 86.81 103 GLU A N 1
ATOM 875 C CA . GLU A 1 103 ? -6.282 8.783 -12.914 1.00 86.81 103 GLU A CA 1
ATOM 876 C C . GLU A 1 103 ? -6.423 7.329 -12.436 1.00 86.81 103 GLU A C 1
ATOM 878 O O . GLU A 1 103 ? -7.204 7.041 -11.527 1.00 86.81 103 GLU A O 1
ATOM 883 N N . VAL A 1 104 ? -5.611 6.408 -12.969 1.00 88.44 104 VAL A N 1
ATOM 884 C CA . VAL A 1 104 ? -5.603 5.003 -12.528 1.00 88.44 104 VAL A CA 1
ATOM 885 C C . VAL A 1 104 ? -5.083 4.901 -11.095 1.00 88.44 104 VAL A C 1
ATOM 887 O O . VAL A 1 104 ? -5.688 4.211 -10.271 1.00 88.44 104 VAL A O 1
ATOM 890 N N . PHE A 1 105 ? -4.001 5.615 -10.773 1.00 88.44 105 PHE A N 1
ATOM 891 C CA . PHE A 1 105 ? -3.466 5.668 -9.410 1.00 88.44 105 PHE A CA 1
ATOM 892 C C . PHE A 1 105 ? -4.467 6.277 -8.438 1.00 88.44 105 PHE A C 1
ATOM 894 O O . PHE A 1 105 ? -4.760 5.674 -7.405 1.00 88.44 105 PHE A O 1
ATOM 901 N N . ARG A 1 106 ? -5.049 7.426 -8.791 1.00 89.81 106 ARG A N 1
ATOM 902 C CA . ARG A 1 106 ? -6.075 8.093 -7.985 1.00 89.81 106 ARG A CA 1
ATOM 903 C C . ARG A 1 106 ? -7.243 7.163 -7.696 1.00 89.81 106 ARG A C 1
ATOM 905 O O . ARG A 1 106 ? -7.658 7.072 -6.545 1.00 89.81 106 ARG A O 1
ATOM 912 N N . HIS A 1 107 ? -7.713 6.415 -8.694 1.00 89.69 107 HIS A N 1
ATOM 913 C CA . HIS A 1 107 ? -8.775 5.431 -8.510 1.00 89.69 107 HIS A CA 1
ATOM 914 C C . HIS A 1 107 ? -8.394 4.320 -7.517 1.00 89.69 107 HIS A C 1
ATOM 916 O O . HIS A 1 107 ? -9.172 4.011 -6.614 1.00 89.69 107 HIS A O 1
ATOM 922 N N . HIS A 1 108 ? -7.194 3.740 -7.629 1.00 90.88 108 HIS A N 1
ATOM 923 C CA . HIS A 1 108 ? -6.739 2.695 -6.699 1.00 90.88 108 HIS A CA 1
ATOM 924 C C . HIS A 1 108 ? -6.577 3.227 -5.271 1.00 90.88 108 HIS A C 1
ATOM 926 O O . HIS A 1 108 ? -6.971 2.566 -4.308 1.00 90.88 108 HIS A O 1
ATOM 932 N N . ILE A 1 109 ? -6.052 4.444 -5.126 1.00 92.56 109 ILE A N 1
ATOM 933 C CA . ILE A 1 109 ? -5.881 5.102 -3.829 1.00 92.56 109 ILE A CA 1
ATOM 934 C C . ILE A 1 109 ? -7.239 5.421 -3.198 1.00 92.56 109 ILE A C 1
ATOM 936 O O . ILE A 1 109 ? -7.438 5.148 -2.016 1.00 92.56 109 ILE A O 1
ATOM 940 N N . LEU A 1 110 ? -8.196 5.919 -3.986 1.00 90.06 110 LEU A N 1
ATOM 941 C CA . LEU A 1 110 ? -9.579 6.135 -3.555 1.00 90.06 110 LEU A CA 1
ATOM 942 C C . LEU A 1 110 ? -10.200 4.839 -3.024 1.00 90.06 110 LEU A C 1
ATOM 944 O O . LEU A 1 110 ? -10.715 4.816 -1.909 1.00 90.06 110 LEU A O 1
ATOM 948 N N . GLN A 1 111 ? -10.088 3.737 -3.774 1.00 90.56 111 GLN A N 1
ATOM 949 C CA . GLN A 1 111 ? -10.593 2.434 -3.331 1.00 90.56 111 GLN A CA 1
ATOM 950 C C . GLN A 1 111 ? -9.952 1.973 -2.015 1.00 90.56 111 GLN A C 1
ATOM 952 O O . GLN A 1 111 ? -10.642 1.429 -1.151 1.00 90.56 111 GLN A O 1
ATOM 957 N N . LEU A 1 112 ? -8.643 2.179 -1.851 1.00 93.00 112 LEU A N 1
ATOM 958 C CA . LEU A 1 112 ? -7.916 1.834 -0.629 1.00 93.00 112 LEU A CA 1
ATOM 959 C C . LEU A 1 112 ? -8.364 2.669 0.567 1.00 93.00 112 LEU A C 1
ATOM 961 O O . LEU A 1 112 ? -8.589 2.116 1.642 1.00 93.00 112 LEU A O 1
ATOM 965 N N . LEU A 1 113 ? -8.517 3.980 0.392 1.00 91.69 113 LEU A N 1
ATOM 966 C CA . LEU A 1 113 ? -8.964 4.863 1.462 1.00 91.69 113 LEU A CA 1
ATOM 967 C C . LEU A 1 113 ? -10.422 4.573 1.852 1.00 91.69 113 LEU A C 1
ATOM 969 O O . LEU A 1 113 ? -10.701 4.461 3.042 1.00 91.69 113 LEU A O 1
ATOM 973 N N . SER A 1 114 ? -11.324 4.331 0.893 1.00 88.88 114 SER A N 1
ATOM 974 C CA . SER A 1 114 ? -12.694 3.871 1.181 1.00 88.88 114 SER A CA 1
ATOM 975 C C . SER A 1 114 ? -12.711 2.527 1.912 1.00 88.88 114 SER A C 1
ATOM 977 O O . SER A 1 114 ? -13.481 2.332 2.853 1.00 88.88 114 SER A O 1
ATOM 979 N N . LEU A 1 115 ? -11.839 1.587 1.531 1.00 90.44 115 LEU A N 1
A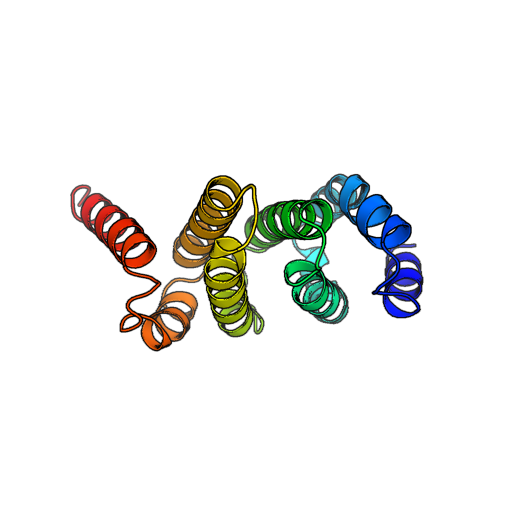TOM 980 C CA . LEU A 1 115 ? -11.694 0.324 2.254 1.00 90.44 115 LEU A CA 1
ATOM 981 C C . LEU A 1 115 ? -11.214 0.562 3.695 1.00 90.44 115 LEU A C 1
ATOM 983 O O . LEU A 1 115 ? -11.769 -0.012 4.629 1.00 90.44 115 LEU A O 1
ATOM 987 N N . LEU A 1 116 ? -10.220 1.428 3.898 1.00 91.00 116 LEU A N 1
ATOM 988 C CA . LEU A 1 116 ? -9.721 1.773 5.230 1.00 91.00 116 LEU A CA 1
ATOM 989 C C . LEU A 1 116 ? -10.784 2.459 6.088 1.00 91.00 116 LEU A C 1
ATOM 991 O O . LEU A 1 116 ? -10.904 2.107 7.261 1.00 91.00 116 LEU A O 1
ATOM 995 N N . GLN A 1 117 ? -11.574 3.368 5.516 1.00 89.19 117 GLN A N 1
ATOM 996 C CA . GLN A 1 117 ? -12.692 4.012 6.201 1.00 89.19 117 GLN A CA 1
ATOM 997 C C . GLN A 1 117 ? -13.674 2.964 6.731 1.00 89.19 117 GLN A C 1
ATOM 999 O O . GLN A 1 117 ? -13.945 2.916 7.933 1.00 89.19 117 GLN A O 1
ATOM 1004 N N . ARG A 1 118 ? -14.112 2.043 5.860 1.00 86.88 118 ARG A N 1
ATOM 1005 C CA . ARG A 1 118 ? -15.033 0.953 6.220 1.00 86.88 118 ARG A CA 1
ATOM 1006 C C . ARG A 1 118 ? -14.459 0.011 7.277 1.00 86.88 118 ARG A C 1
ATOM 1008 O O . ARG A 1 118 ? -15.193 -0.467 8.134 1.00 86.88 118 ARG A O 1
ATOM 1015 N N . CYS A 1 119 ? -13.159 -0.280 7.224 1.00 86.62 119 CYS A N 1
ATOM 1016 C CA . CYS A 1 119 ? -12.540 -1.261 8.117 1.00 86.62 119 CYS A CA 1
ATOM 1017 C C . CYS A 1 119 ? -12.060 -0.682 9.456 1.00 86.62 119 CYS A C 1
ATOM 1019 O O . CYS A 1 119 ? -11.934 -1.434 10.422 1.00 86.62 119 CYS A O 1
ATOM 1021 N N . LYS A 1 120 ? -11.706 0.608 9.519 1.00 84.56 120 LYS A N 1
ATOM 1022 C CA . LYS A 1 120 ? -11.007 1.205 10.673 1.00 84.56 120 LYS A CA 1
ATOM 1023 C C . LYS A 1 120 ? -11.804 2.297 11.389 1.00 84.56 120 LYS A C 1
ATOM 1025 O O . LYS A 1 120 ? -11.399 2.681 12.491 1.00 84.56 120 LYS A O 1
ATOM 1030 N N . GLY A 1 121 ? -12.922 2.759 10.820 1.00 84.12 121 GLY A N 1
ATOM 1031 C CA . GLY A 1 121 ? -13.860 3.687 11.458 1.00 84.12 121 GLY A CA 1
ATOM 1032 C C . GLY A 1 121 ? -13.152 4.893 12.077 1.00 84.12 121 GLY A C 1
ATOM 1033 O O . GLY A 1 121 ? -12.388 5.583 11.407 1.00 84.12 121 GLY A O 1
ATOM 1034 N N . LEU A 1 122 ? -13.317 5.095 13.389 1.00 85.12 122 LEU A N 1
ATOM 1035 C CA . LEU A 1 122 ? -12.744 6.238 14.112 1.00 85.12 122 LEU A CA 1
ATOM 1036 C C . LEU A 1 122 ? -11.217 6.391 13.961 1.00 85.12 122 LEU A C 1
ATOM 1038 O O . LEU A 1 122 ? -10.714 7.515 13.982 1.00 85.12 122 LEU A O 1
ATOM 1042 N N . GLN A 1 123 ? -10.462 5.293 13.798 1.00 85.50 123 GLN A N 1
ATOM 1043 C CA . GLN A 1 123 ? -9.011 5.387 13.568 1.00 85.50 123 GLN A CA 1
ATOM 1044 C C . GLN A 1 123 ? -8.699 6.032 12.217 1.00 85.50 123 GLN A C 1
ATOM 1046 O O . GLN A 1 123 ? -7.770 6.831 12.127 1.00 85.50 123 GLN A O 1
ATOM 1051 N N . PHE A 1 124 ? -9.477 5.686 11.187 1.00 88.31 124 PHE A N 1
ATOM 1052 C CA . PHE A 1 124 ? -9.368 6.319 9.880 1.00 88.31 124 PHE A CA 1
ATOM 1053 C C . PHE A 1 124 ? -9.789 7.781 9.973 1.00 88.31 124 PHE A C 1
ATOM 1055 O O . PHE A 1 124 ? -9.009 8.645 9.594 1.00 88.31 124 PHE A O 1
ATOM 1062 N N . GLU A 1 125 ? -10.956 8.067 10.555 1.00 87.88 125 GLU A N 1
ATOM 1063 C CA . GLU A 1 125 ? -11.477 9.435 10.661 1.00 87.88 125 GLU A CA 1
ATOM 1064 C C . GLU A 1 125 ? -10.507 10.370 11.392 1.00 87.88 125 GLU A C 1
ATOM 1066 O O . GLU A 1 125 ? -10.285 11.501 10.970 1.00 87.88 125 GLU A O 1
ATOM 1071 N N . THR A 1 126 ? -9.866 9.902 12.465 1.00 89.06 126 THR A N 1
ATOM 1072 C CA . THR A 1 126 ? -8.861 10.693 13.197 1.00 89.06 126 THR A CA 1
ATOM 1073 C C . THR A 1 126 ? -7.649 11.034 12.323 1.00 89.06 126 THR A C 1
ATOM 1075 O O . THR A 1 126 ? -7.141 12.153 12.391 1.00 89.06 126 THR A O 1
ATOM 1078 N N . ALA A 1 127 ? -7.187 10.094 11.493 1.00 89.50 127 ALA A N 1
ATOM 1079 C CA . ALA A 1 127 ? -6.090 10.339 10.560 1.00 89.50 127 ALA A CA 1
ATOM 1080 C C . ALA A 1 127 ? -6.533 11.247 9.400 1.00 89.50 127 ALA A C 1
ATOM 1082 O O . ALA A 1 127 ? -5.877 12.245 9.115 1.00 89.50 127 ALA A O 1
ATOM 1083 N N . TRP A 1 128 ? -7.683 10.953 8.788 1.00 88.44 128 TRP A N 1
ATOM 1084 C CA . TRP A 1 128 ? -8.259 11.687 7.660 1.00 88.44 128 TRP A CA 1
ATOM 1085 C C . TRP A 1 128 ? -8.569 13.150 8.000 1.00 88.44 128 TRP A C 1
ATOM 1087 O O . TRP A 1 128 ? -8.284 14.052 7.213 1.00 88.44 128 TRP A O 1
ATOM 1097 N N . ASN A 1 129 ? -9.069 13.420 9.211 1.00 87.44 129 ASN A N 1
ATOM 1098 C CA . ASN A 1 129 ? -9.400 14.773 9.663 1.00 87.44 129 ASN A CA 1
ATOM 1099 C C . ASN A 1 129 ? -8.210 15.744 9.634 1.00 87.44 129 ASN A C 1
ATOM 1101 O O . ASN A 1 129 ? -8.430 16.952 9.535 1.00 87.44 129 ASN A O 1
ATOM 1105 N N . LYS A 1 130 ? -6.969 15.244 9.682 1.00 88.38 130 LYS A N 1
ATOM 1106 C CA . LYS A 1 130 ? -5.754 16.067 9.558 1.00 88.38 130 LYS A CA 1
ATOM 1107 C C . LYS A 1 130 ? -5.576 16.656 8.155 1.00 88.38 130 LYS A C 1
ATOM 1109 O O . LYS A 1 130 ? -4.866 17.643 8.003 1.00 88.38 130 LYS A O 1
ATOM 1114 N N . HIS A 1 131 ? -6.235 16.076 7.153 1.00 84.06 131 HIS A N 1
ATOM 1115 C CA . HIS A 1 131 ? -6.050 16.393 5.737 1.00 84.06 131 HIS A CA 1
ATOM 1116 C C . HIS A 1 131 ? -7.301 16.980 5.067 1.00 84.06 131 HIS A C 1
ATOM 1118 O O . HIS A 1 131 ? -7.230 17.442 3.938 1.00 84.06 131 HIS A O 1
ATOM 1124 N N . LYS A 1 132 ? -8.451 17.024 5.750 1.00 76.75 132 LYS A N 1
ATOM 1125 C CA . LYS A 1 132 ? -9.737 17.457 5.164 1.00 76.75 132 LYS A CA 1
ATOM 1126 C C . LYS A 1 132 ? -9.782 18.903 4.644 1.00 76.75 132 LYS A C 1
ATOM 1128 O O . LYS A 1 132 ? -10.694 19.247 3.906 1.00 76.75 132 LYS A O 1
ATOM 1133 N N . ASN A 1 133 ? -8.844 19.749 5.068 1.00 80.62 133 ASN A N 1
ATOM 1134 C CA . ASN A 1 133 ? -8.762 21.153 4.650 1.00 80.62 133 ASN A CA 1
ATOM 1135 C C . ASN A 1 133 ? -7.828 21.353 3.446 1.00 80.62 133 ASN A C 1
ATOM 1137 O O . ASN A 1 133 ? -7.552 22.486 3.061 1.00 80.62 133 ASN A O 1
ATOM 1141 N N . ASP A 1 134 ? -7.287 20.269 2.899 1.00 80.81 134 ASP A N 1
ATOM 1142 C CA . ASP A 1 134 ? -6.318 20.304 1.819 1.00 80.81 134 ASP A CA 1
ATOM 1143 C C . ASP A 1 134 ? -7.023 20.469 0.459 1.00 80.81 134 ASP A C 1
ATOM 1145 O O . ASP A 1 134 ? -7.816 19.601 0.072 1.00 80.81 134 ASP A O 1
ATOM 1149 N N . PRO A 1 135 ? -6.760 21.562 -0.284 1.00 78.50 135 PRO A N 1
ATOM 1150 C CA . PRO A 1 135 ? -7.446 21.843 -1.543 1.00 78.50 135 PRO A CA 1
ATOM 1151 C C . PRO A 1 135 ? -7.154 20.791 -2.622 1.00 78.50 135 PRO A C 1
ATOM 1153 O O . PRO A 1 135 ? -8.023 20.510 -3.454 1.00 78.50 135 PRO A O 1
ATOM 1156 N N . ASP A 1 136 ? -5.988 20.137 -2.566 1.00 76.00 136 ASP A N 1
ATOM 1157 C CA . ASP A 1 136 ? -5.593 19.096 -3.524 1.00 76.00 136 ASP A CA 1
ATOM 1158 C C . ASP A 1 136 ? -6.455 17.830 -3.394 1.00 76.00 136 ASP A C 1
ATOM 1160 O O . ASP A 1 136 ? -6.469 16.973 -4.281 1.00 76.00 136 ASP A O 1
ATOM 1164 N N . LEU A 1 137 ? -7.191 17.700 -2.284 1.00 78.12 137 LEU A N 1
ATOM 1165 C CA . LEU A 1 137 ? -7.997 16.529 -1.953 1.00 78.12 137 LEU A CA 1
ATOM 1166 C C . LEU A 1 137 ? -9.494 16.752 -2.196 1.00 78.12 137 LEU A C 1
ATOM 1168 O O . LEU A 1 137 ? -10.300 15.914 -1.804 1.00 78.12 137 LEU A O 1
ATOM 1172 N N . THR A 1 138 ? -9.896 17.829 -2.878 1.00 76.88 138 THR A N 1
ATOM 1173 C CA . THR A 1 138 ? -11.320 18.149 -3.113 1.00 76.88 138 THR A CA 1
ATOM 1174 C C . THR A 1 138 ? -12.091 16.988 -3.769 1.00 76.88 138 THR A C 1
ATOM 1176 O O . THR A 1 138 ? -13.202 16.671 -3.348 1.00 76.88 138 THR A O 1
ATOM 1179 N N . MET A 1 139 ? -11.481 16.281 -4.732 1.00 74.25 139 MET A N 1
ATOM 1180 C CA . MET A 1 139 ? -12.061 15.072 -5.352 1.00 74.25 139 MET A CA 1
ATOM 1181 C C . MET A 1 139 ? -12.183 13.877 -4.391 1.00 74.25 139 MET A C 1
ATOM 1183 O O . MET A 1 139 ? -13.102 13.066 -4.509 1.00 74.25 139 MET A O 1
ATOM 1187 N N . LEU A 1 140 ? -11.251 13.742 -3.446 1.00 74.94 140 LEU A N 1
ATOM 1188 C CA . LEU A 1 140 ? -11.317 12.706 -2.415 1.00 74.94 140 LEU A CA 1
ATOM 1189 C C . LEU A 1 140 ? -12.442 13.018 -1.430 1.00 74.94 140 LEU A C 1
ATOM 1191 O O . LEU A 1 140 ? -13.249 12.149 -1.118 1.00 74.94 140 LEU A O 1
ATOM 1195 N N . ILE A 1 141 ? -12.522 14.271 -0.985 1.00 73.69 141 ILE A N 1
ATOM 1196 C CA . ILE A 1 141 ? -13.529 14.743 -0.033 1.00 73.69 141 ILE A CA 1
ATOM 1197 C C . ILE A 1 141 ? -14.941 14.538 -0.594 1.00 73.69 141 ILE A C 1
ATOM 1199 O O . ILE A 1 141 ? -15.792 14.011 0.122 1.00 73.69 141 ILE A O 1
ATOM 1203 N N . SER A 1 142 ? -15.179 14.867 -1.871 1.00 73.56 142 SER A N 1
ATOM 1204 C CA . SER A 1 142 ? -16.479 14.623 -2.510 1.00 73.56 142 SER A CA 1
ATOM 1205 C C . SER A 1 142 ? -16.819 13.130 -2.597 1.00 73.56 142 SER A C 1
ATOM 1207 O O . SER A 1 142 ? -17.954 12.732 -2.335 1.00 73.56 142 SER A O 1
ATOM 1209 N N . SER A 1 143 ? -15.831 12.279 -2.891 1.00 72.06 143 SER A N 1
ATOM 1210 C CA . SER A 1 143 ? -16.014 10.822 -2.945 1.00 72.06 143 SER A CA 1
ATOM 1211 C C . SER A 1 143 ? -16.416 10.236 -1.585 1.00 72.06 143 SER A C 1
ATOM 1213 O O . SER A 1 143 ? -17.269 9.350 -1.528 1.00 72.06 143 SER A O 1
ATOM 1215 N N . PHE A 1 144 ? -15.861 10.753 -0.484 1.00 68.19 144 PHE A N 1
ATOM 1216 C CA . PHE A 1 144 ? -16.242 10.329 0.868 1.00 68.19 144 PHE A CA 1
ATOM 1217 C C . PHE A 1 144 ? -17.607 10.866 1.301 1.00 68.19 144 PHE A C 1
ATOM 1219 O O . PHE A 1 144 ? -18.372 10.129 1.918 1.00 68.19 144 PHE A O 1
ATOM 1226 N N . SER A 1 145 ? -17.962 12.110 0.959 1.00 63.62 145 SER A N 1
ATOM 1227 C CA . SER A 1 145 ? -19.267 12.674 1.335 1.00 63.62 145 SER A CA 1
ATOM 1228 C C . SER A 1 145 ? -20.439 11.949 0.669 1.00 63.62 145 SER A C 1
ATOM 1230 O O . SER A 1 145 ? -21.486 11.777 1.293 1.00 63.62 145 SER A O 1
ATOM 1232 N N . HIS A 1 146 ? -20.265 11.460 -0.564 1.00 57.97 146 HIS A N 1
ATOM 1233 C CA . HIS A 1 146 ? -21.278 10.630 -1.222 1.00 57.97 146 HIS A CA 1
ATOM 1234 C C . HIS A 1 146 ? -21.482 9.278 -0.515 1.00 57.97 146 HIS A C 1
ATOM 1236 O O . HIS A 1 146 ? -22.624 8.874 -0.315 1.00 57.97 146 HIS A O 1
ATOM 1242 N N . GLN A 1 147 ? -20.411 8.630 -0.039 1.00 55.09 147 GLN A N 1
ATOM 1243 C CA . GLN A 1 147 ? -20.502 7.337 0.659 1.00 55.09 147 GLN A CA 1
ATOM 1244 C C . GLN A 1 147 ? -21.184 7.440 2.033 1.00 55.09 147 GLN A C 1
ATOM 1246 O O . GLN A 1 147 ? -21.949 6.553 2.403 1.00 55.09 147 GLN A O 1
ATOM 1251 N N . THR A 1 148 ? -20.970 8.533 2.773 1.00 51.09 148 THR A N 1
ATOM 1252 C CA . THR A 1 148 ? -21.622 8.755 4.079 1.00 51.09 148 THR A CA 1
ATOM 1253 C C . THR A 1 148 ? -23.129 9.011 3.946 1.00 51.09 148 THR A C 1
ATOM 1255 O O . THR A 1 148 ? -23.901 8.693 4.852 1.00 51.09 148 THR A O 1
ATOM 1258 N N . THR A 1 149 ? -23.567 9.567 2.812 1.00 43.38 149 THR A N 1
ATOM 1259 C CA . THR A 1 149 ? -24.979 9.912 2.580 1.00 43.38 149 THR A CA 1
ATOM 1260 C C . THR A 1 149 ? -25.821 8.673 2.245 1.00 43.38 149 THR A C 1
ATOM 1262 O O . THR A 1 149 ? -26.967 8.583 2.677 1.00 43.38 149 THR A O 1
ATOM 1265 N N . GLU A 1 150 ? -25.247 7.674 1.567 1.00 45.62 150 GLU A N 1
ATOM 1266 C CA . GLU A 1 150 ? -25.923 6.398 1.269 1.00 45.62 150 GLU A CA 1
ATOM 1267 C C . GLU A 1 150 ? -26.163 5.543 2.524 1.00 45.62 150 GLU A C 1
ATOM 1269 O O . GLU A 1 150 ? -27.198 4.889 2.637 1.00 45.62 150 GLU A O 1
ATOM 1274 N N . THR A 1 151 ? -25.267 5.594 3.516 1.00 41.56 151 THR A N 1
ATOM 1275 C CA . THR A 1 151 ? -25.451 4.878 4.793 1.00 41.56 151 THR A CA 1
ATOM 1276 C C . THR A 1 151 ? -26.560 5.446 5.681 1.00 41.56 151 THR A C 1
ATOM 1278 O O . THR A 1 151 ? -27.056 4.728 6.538 1.00 41.56 151 THR A O 1
ATOM 1281 N N . LEU A 1 152 ? -26.974 6.701 5.475 1.00 38.81 152 LEU A N 1
ATOM 1282 C CA . LEU A 1 152 ? -28.057 7.342 6.239 1.00 38.81 152 LEU A CA 1
ATOM 1283 C C . LEU A 1 152 ? -29.437 7.191 5.575 1.00 38.81 152 LEU A C 1
ATOM 1285 O O . LEU A 1 152 ? -30.435 7.624 6.139 1.00 38.81 152 LEU A O 1
ATOM 1289 N N . GLN A 1 153 ? -29.507 6.596 4.380 1.00 36.16 153 GLN A N 1
ATOM 1290 C CA . GLN A 1 153 ? -30.762 6.330 3.661 1.00 36.16 153 GLN A CA 1
ATOM 1291 C C . GLN A 1 153 ? -31.214 4.860 3.756 1.00 36.16 153 GLN A C 1
ATOM 1293 O O . GLN A 1 153 ? -32.170 4.473 3.087 1.00 36.16 153 GLN A O 1
ATOM 1298 N N . GLN A 1 154 ? -30.539 4.040 4.570 1.00 35.25 154 GLN A N 1
ATOM 1299 C CA . GLN A 1 154 ? -30.888 2.632 4.817 1.00 35.25 154 GLN A CA 1
ATOM 1300 C C . GLN A 1 154 ? -31.282 2.330 6.277 1.00 35.25 154 GLN A C 1
ATOM 1302 O O . GLN A 1 154 ? -31.380 1.155 6.632 1.00 35.25 154 GLN A O 1
ATOM 1307 N N . GLU A 1 155 ? -31.531 3.355 7.100 1.00 35.72 155 GLU A N 1
ATOM 1308 C CA . GLU A 1 155 ? -32.164 3.214 8.427 1.00 35.72 155 GLU A CA 1
ATOM 1309 C C . GLU A 1 155 ? -33.671 3.496 8.375 1.00 35.72 155 GLU A C 1
ATOM 1311 O O . GLU A 1 155 ? -34.071 4.494 7.730 1.00 35.72 155 GLU A O 1
#

pLDDT: mean 86.56, std 13.07, range [35.25, 97.62]

Radius of gyration: 15.97 Å; chains: 1; bounding box: 51×41×32 Å